Protein AF-A0A2G4SSW5-F1 (afdb_monomer)

Radius of gyration: 21.9 Å; Cα contacts (8 Å, |Δi|>4): 14; chains: 1; bounding box: 43×36×48 Å

Mean predicted aligned error: 6.94 Å

Structure (mmCIF, N/CA/C/O backbone):
data_AF-A0A2G4SSW5-F1
#
_entry.id   AF-A0A2G4SSW5-F1
#
loop_
_atom_site.group_PDB
_atom_site.id
_atom_site.type_symbo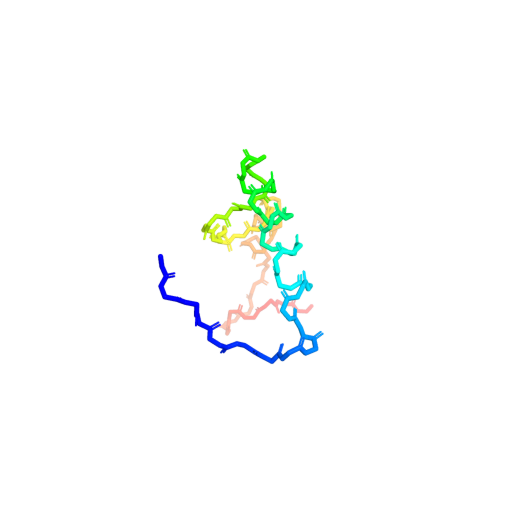l
_atom_site.label_atom_id
_atom_site.label_alt_id
_atom_site.label_comp_id
_atom_site.label_asym_id
_atom_site.label_entity_id
_atom_site.label_seq_id
_atom_site.pdbx_PDB_ins_code
_atom_site.Cartn_x
_atom_site.Cartn_y
_atom_site.Cartn_z
_atom_site.occupancy
_atom_site.B_iso_or_equiv
_atom_site.auth_seq_id
_atom_site.auth_comp_id
_atom_site.auth_asym_id
_atom_site.auth_atom_id
_atom_site.pdbx_PDB_model_num
ATOM 1 N N . GLU A 1 1 ? -12.317 18.726 18.509 1.00 53.06 1 GLU A N 1
ATOM 2 C CA . GLU A 1 1 ? -12.729 18.267 17.169 1.00 53.06 1 GLU A CA 1
ATOM 3 C C . GLU A 1 1 ? -14.204 17.929 17.207 1.00 53.06 1 GLU A C 1
ATOM 5 O O . GLU A 1 1 ? -14.638 17.258 18.138 1.00 53.06 1 GLU A O 1
ATOM 10 N N . GLU A 1 2 ? -14.960 18.439 16.243 1.00 48.78 2 GLU A N 1
ATOM 11 C CA . GLU A 1 2 ? -16.366 18.089 16.045 1.00 48.78 2 GLU A CA 1
ATOM 12 C C . GLU A 1 2 ? -16.478 16.567 15.834 1.00 48.78 2 GLU A C 1
ATOM 14 O O . GLU A 1 2 ? -15.682 16.004 15.069 1.00 48.78 2 GLU A O 1
ATOM 19 N N . PRO A 1 3 ? -17.385 15.847 16.521 1.00 75.25 3 PRO A N 1
ATOM 20 C CA . PRO A 1 3 ? -17.487 14.412 16.333 1.00 75.25 3 PRO A CA 1
ATOM 21 C C . PRO A 1 3 ? -18.038 14.144 14.935 1.00 75.25 3 PRO A C 1
ATOM 23 O O . PRO A 1 3 ? -19.227 14.310 14.673 1.00 75.25 3 PRO A O 1
ATOM 26 N N . LEU A 1 4 ? -17.166 13.697 14.030 1.00 78.25 4 LEU A N 1
ATOM 27 C CA . LEU A 1 4 ? -17.598 13.158 12.750 1.00 78.25 4 LEU A CA 1
ATOM 28 C C . LEU A 1 4 ? -18.526 11.973 13.035 1.00 78.25 4 LEU A C 1
ATOM 30 O O . LEU A 1 4 ? -18.080 10.931 13.530 1.00 78.25 4 LEU A O 1
ATOM 34 N N . TYR A 1 5 ? -19.817 12.144 12.753 1.00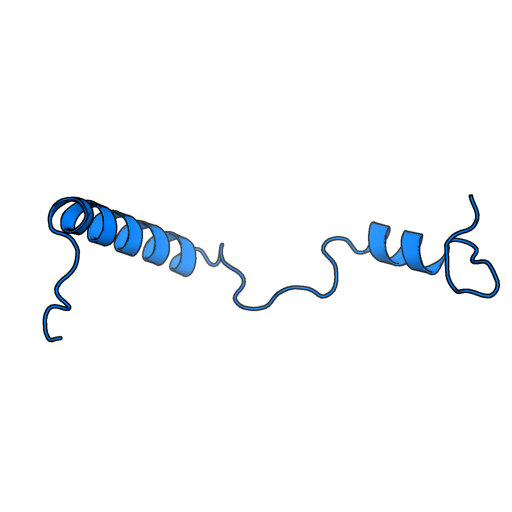 87.50 5 TYR A N 1
ATOM 35 C CA . TYR A 1 5 ? -20.796 11.080 12.911 1.00 87.50 5 TYR A CA 1
ATOM 36 C C . TYR A 1 5 ? -20.429 9.924 11.980 1.00 87.50 5 TYR A C 1
ATOM 38 O O . TYR A 1 5 ? -20.301 10.073 10.767 1.00 87.50 5 TYR A O 1
ATOM 46 N N . VAL A 1 6 ? -20.233 8.752 12.575 1.00 92.44 6 VAL A N 1
ATOM 47 C CA . VAL A 1 6 ? -19.949 7.500 11.872 1.00 92.44 6 VAL A CA 1
ATOM 48 C C . VAL A 1 6 ? -21.059 6.503 12.162 1.00 92.44 6 VAL A C 1
ATOM 50 O O . VAL A 1 6 ? -21.865 6.689 13.072 1.00 92.44 6 VAL A O 1
ATOM 53 N N . ASN A 1 7 ? -21.078 5.399 11.420 1.00 94.94 7 ASN A N 1
ATOM 54 C CA . ASN A 1 7 ? -22.007 4.310 11.684 1.00 94.94 7 ASN A CA 1
ATOM 55 C C . ASN A 1 7 ? -21.920 3.855 13.155 1.00 94.94 7 ASN A C 1
ATOM 57 O O . ASN A 1 7 ? -20.853 3.449 13.632 1.00 94.94 7 ASN A O 1
ATOM 61 N N . ALA A 1 8 ? -23.062 3.868 13.846 1.00 90.94 8 ALA A N 1
ATOM 62 C CA . ALA A 1 8 ? -23.173 3.526 15.261 1.00 90.94 8 ALA A CA 1
ATOM 63 C C . ALA A 1 8 ? -22.583 2.142 15.596 1.00 90.94 8 ALA A C 1
ATOM 65 O O . ALA A 1 8 ? -21.897 1.986 16.605 1.00 90.94 8 ALA A O 1
ATOM 66 N N . LYS A 1 9 ? -22.744 1.147 14.710 1.00 95.62 9 LYS A N 1
ATOM 67 C CA . LYS A 1 9 ? -22.205 -0.214 14.906 1.00 95.62 9 LYS A CA 1
ATOM 68 C C . LYS A 1 9 ? -20.673 -0.273 14.853 1.00 95.62 9 LYS A C 1
ATOM 70 O O . LYS A 1 9 ? -20.075 -1.261 15.275 1.00 95.62 9 LYS A O 1
ATOM 75 N N . GLN A 1 10 ? -20.025 0.749 14.296 1.00 95.31 10 GLN A N 1
ATOM 76 C CA . GLN A 1 10 ? -18.587 0.759 14.028 1.00 95.31 10 GLN A CA 1
ATOM 77 C C . GLN A 1 10 ? -17.801 1.673 14.9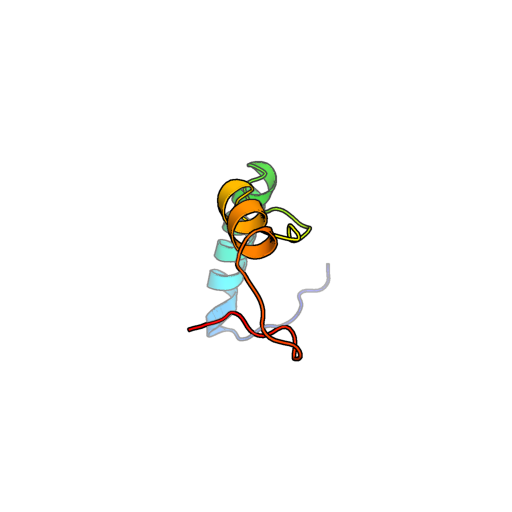70 1.00 95.31 10 GLN A C 1
ATOM 79 O O . GLN A 1 10 ? -16.605 1.438 15.150 1.00 95.31 10 GLN A O 1
ATOM 84 N N . TYR A 1 11 ? -18.446 2.666 15.591 1.00 93.50 11 TYR A N 1
ATOM 85 C CA . TYR A 1 11 ? -17.805 3.725 16.380 1.00 93.50 11 TYR A CA 1
ATOM 86 C C . TYR A 1 11 ? -16.736 3.207 17.358 1.00 93.50 11 TYR A C 1
ATOM 88 O O . TYR A 1 11 ? -15.555 3.542 17.236 1.00 93.50 11 TYR A O 1
ATOM 96 N N . HIS A 1 12 ? -17.107 2.289 18.256 1.00 94.12 12 HIS A N 1
ATOM 97 C CA . HIS A 1 12 ? -16.177 1.734 19.250 1.00 94.12 12 HIS A CA 1
ATOM 98 C C . HIS A 1 12 ? -14.987 1.005 18.614 1.00 94.12 12 HIS A C 1
ATOM 100 O O . HIS A 1 12 ? -13.844 1.100 19.068 1.00 94.12 12 HIS A O 1
ATOM 106 N N . ARG A 1 13 ? -15.230 0.277 17.518 1.00 97.00 13 ARG A N 1
ATOM 107 C CA . ARG A 1 13 ? -14.174 -0.455 16.808 1.00 97.00 13 ARG A CA 1
ATOM 108 C C . ARG A 1 13 ? -13.227 0.503 16.084 1.00 97.00 13 ARG A C 1
ATOM 110 O O . ARG A 1 13 ? -12.024 0.245 16.065 1.00 97.00 13 ARG A O 1
ATOM 117 N N . ILE A 1 14 ? -13.740 1.604 15.532 1.00 94.81 14 ILE A N 1
ATOM 118 C CA . ILE A 1 14 ? -12.931 2.661 14.911 1.00 94.81 14 ILE A CA 1
ATOM 119 C C . ILE A 1 14 ? -11.965 3.249 15.942 1.00 94.81 14 ILE A C 1
ATOM 121 O O . ILE A 1 14 ? -10.768 3.314 15.661 1.00 94.81 14 ILE A O 1
ATOM 125 N N . LEU A 1 15 ? -12.443 3.591 17.143 1.00 93.75 15 LEU A N 1
ATOM 126 C CA . LEU A 1 15 ? -11.596 4.115 18.221 1.00 93.75 15 LEU A CA 1
ATOM 127 C C . LEU A 1 15 ? -10.478 3.135 18.601 1.00 93.75 15 LEU A C 1
ATOM 129 O O . LEU A 1 15 ? -9.301 3.500 18.587 1.00 93.75 15 LEU A O 1
ATOM 133 N N . LYS A 1 16 ? -10.815 1.858 18.829 1.00 95.94 16 LYS A N 1
ATOM 134 C CA . LYS A 1 16 ? -9.821 0.811 19.131 1.00 95.94 16 LYS A CA 1
ATOM 135 C C . LYS A 1 16 ? -8.775 0.660 18.022 1.00 95.94 16 LYS A C 1
ATOM 137 O O . LYS A 1 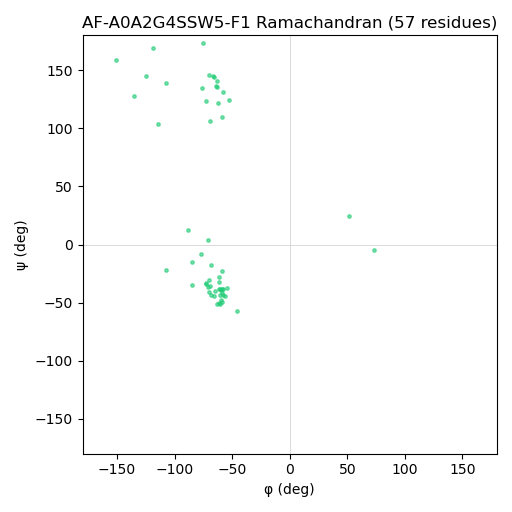16 ? -7.583 0.542 18.301 1.00 95.94 16 LYS A O 1
ATOM 142 N N . ARG A 1 17 ? -9.199 0.679 16.753 1.00 96.31 17 ARG A N 1
ATOM 143 C CA . ARG A 1 17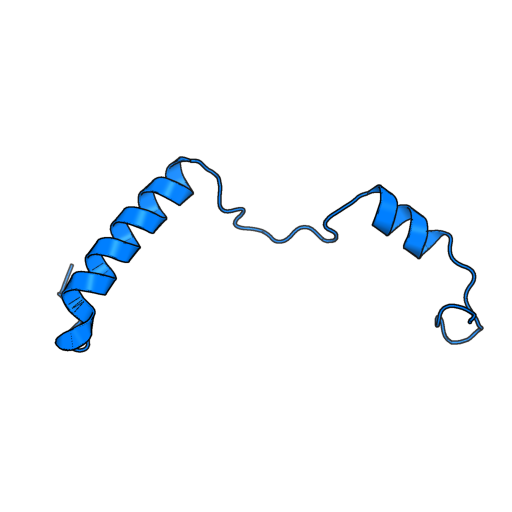 ? -8.292 0.566 15.597 1.00 96.31 17 ARG A CA 1
ATOM 144 C C . ARG A 1 17 ? -7.411 1.800 15.428 1.00 96.31 17 ARG A C 1
ATOM 146 O O . ARG A 1 17 ? -6.257 1.636 15.044 1.00 96.31 17 ARG A O 1
ATOM 153 N N . ARG A 1 18 ? -7.917 3.004 15.717 1.00 94.31 18 ARG A N 1
ATOM 154 C CA . ARG A 1 18 ? -7.117 4.241 15.723 1.00 94.31 18 ARG A CA 1
ATOM 155 C C . ARG A 1 18 ? -6.001 4.157 16.762 1.00 94.31 18 ARG A C 1
ATOM 157 O O . ARG A 1 18 ? -4.847 4.319 16.387 1.00 94.31 18 ARG A O 1
ATOM 164 N N . ALA A 1 19 ? -6.321 3.785 18.003 1.00 93.31 19 ALA A N 1
ATOM 165 C CA . ALA A 1 19 ? -5.319 3.594 19.053 1.00 93.31 19 ALA A CA 1
ATOM 166 C C . ALA A 1 19 ? -4.274 2.520 18.683 1.00 93.31 19 ALA A C 1
ATOM 168 O O . ALA A 1 19 ? -3.080 2.720 18.883 1.00 93.31 19 ALA A O 1
ATOM 169 N N . ALA A 1 20 ? -4.700 1.397 18.092 1.00 92.62 20 ALA A N 1
ATOM 170 C CA . ALA A 1 20 ? -3.781 0.350 17.639 1.00 92.62 20 ALA A CA 1
ATOM 171 C C . ALA A 1 20 ? -2.852 0.817 16.503 1.00 92.62 20 ALA A C 1
ATOM 173 O O . ALA A 1 20 ? -1.669 0.486 16.511 1.00 92.62 20 ALA A O 1
ATOM 174 N N . ARG A 1 21 ? -3.366 1.595 15.537 1.00 91.31 21 ARG A N 1
ATOM 175 C CA . ARG A 1 21 ? -2.541 2.182 14.469 1.00 91.31 21 ARG A CA 1
ATOM 176 C C . ARG A 1 21 ? -1.547 3.201 15.014 1.00 91.31 21 ARG A C 1
ATOM 178 O O . ARG A 1 21 ? -0.386 3.101 14.652 1.00 91.31 21 ARG A O 1
ATOM 185 N N . ALA A 1 22 ? -1.965 4.086 15.921 1.00 90.56 22 ALA A N 1
ATOM 186 C CA . ALA A 1 22 ? -1.071 5.060 16.550 1.00 90.56 22 ALA A CA 1
ATOM 187 C C . ALA A 1 22 ? 0.127 4.375 17.234 1.00 90.56 22 ALA A C 1
ATOM 189 O O . ALA A 1 22 ? 1.268 4.751 16.990 1.00 90.56 22 ALA A O 1
ATOM 190 N N . LYS A 1 23 ? -0.114 3.285 17.980 1.00 89.56 23 LYS A N 1
ATOM 191 C CA . LYS A 1 23 ? 0.961 2.472 18.581 1.00 89.56 23 LYS A CA 1
ATOM 192 C C . LYS A 1 23 ? 1.894 1.836 17.539 1.00 89.56 23 LYS A C 1
ATOM 194 O O . LYS A 1 23 ? 3.093 1.740 17.767 1.00 89.56 23 LYS A O 1
ATOM 199 N N . LEU A 1 24 ? 1.369 1.375 16.400 1.00 86.69 24 LEU A N 1
ATOM 200 C CA . LEU A 1 24 ? 2.187 0.795 15.321 1.00 86.69 24 LEU A CA 1
ATOM 201 C C . LEU A 1 24 ? 2.994 1.852 14.551 1.00 86.69 24 LEU A C 1
ATOM 203 O O . LEU A 1 24 ? 4.097 1.556 14.089 1.00 86.69 24 LEU A O 1
ATOM 207 N N . GLU A 1 25 ? 2.442 3.057 14.399 1.00 85.56 25 GLU A N 1
ATOM 208 C CA . GLU A 1 25 ? 3.122 4.208 13.800 1.00 85.56 25 GLU A CA 1
ATOM 209 C C . GLU A 1 25 ? 4.263 4.704 14.691 1.00 85.56 25 GLU A C 1
ATOM 211 O O . GLU A 1 25 ? 5.361 4.907 14.183 1.00 85.56 25 GLU A O 1
ATOM 216 N N . GLU A 1 26 ? 4.049 4.803 16.007 1.00 83.50 26 GLU A N 1
ATOM 217 C CA . GLU A 1 26 ? 5.096 5.123 16.992 1.00 83.50 26 GLU A CA 1
ATOM 218 C C . GLU A 1 26 ? 6.243 4.101 16.959 1.00 83.50 26 GLU A C 1
ATOM 220 O O . GLU A 1 26 ? 7.417 4.457 17.003 1.00 83.50 26 GLU A O 1
ATOM 225 N N . GLN A 1 27 ? 5.915 2.820 16.767 1.00 83.50 27 GLN A N 1
ATOM 226 C CA . GLN A 1 27 ? 6.902 1.756 16.566 1.00 83.50 27 GLN A CA 1
ATOM 227 C C . GLN A 1 27 ? 7.618 1.820 15.198 1.00 83.50 27 GLN A C 1
ATOM 229 O O . GLN A 1 27 ? 8.388 0.912 14.886 1.00 83.50 27 GLN A O 1
ATOM 234 N N . ASN A 1 28 ? 7.359 2.835 14.357 1.00 71.75 28 ASN A N 1
ATOM 235 C CA . ASN A 1 28 ? 7.893 2.996 12.996 1.00 71.75 28 ASN A CA 1
ATOM 236 C C . ASN A 1 28 ? 7.699 1.759 12.092 1.00 71.75 28 ASN A C 1
ATOM 238 O O . ASN A 1 28 ? 8.414 1.563 11.108 1.00 71.75 28 ASN A O 1
ATOM 242 N N . ARG A 1 29 ? 6.702 0.910 12.383 1.00 68.06 29 ARG A N 1
ATOM 243 C CA . ARG A 1 29 ? 6.421 -0.312 11.602 1.00 68.06 29 ARG A CA 1
ATOM 244 C C . ARG A 1 29 ? 5.696 -0.029 10.286 1.00 68.06 29 ARG A C 1
ATOM 246 O O . ARG A 1 29 ? 5.522 -0.933 9.471 1.00 68.06 29 ARG A O 1
ATOM 253 N N . LEU A 1 30 ? 5.261 1.210 10.075 1.00 65.62 30 LEU A N 1
ATOM 254 C CA . LEU A 1 30 ? 4.538 1.652 8.889 1.00 65.62 30 LEU A CA 1
ATOM 255 C C . LEU A 1 30 ? 5.406 2.650 8.120 1.00 65.62 30 LEU A C 1
ATOM 257 O O . LEU A 1 30 ? 5.550 3.808 8.502 1.00 65.62 30 LEU A O 1
ATOM 261 N N . THR A 1 31 ? 5.996 2.194 7.015 1.00 72.25 31 THR A N 1
ATOM 262 C CA . THR A 1 31 ? 6.706 3.081 6.087 1.00 72.25 31 THR A CA 1
ATOM 263 C C . THR A 1 31 ? 5.686 3.916 5.311 1.00 72.25 31 THR A C 1
ATOM 265 O O . THR A 1 31 ? 4.782 3.375 4.677 1.00 72.25 31 THR A O 1
ATOM 268 N N . ARG A 1 32 ? 5.810 5.249 5.370 1.00 70.75 32 ARG A N 1
ATOM 269 C CA . ARG A 1 32 ? 4.899 6.177 4.669 1.00 70.75 32 ARG A CA 1
ATOM 270 C C . ARG A 1 32 ? 5.081 6.147 3.148 1.00 70.75 32 ARG A C 1
ATOM 272 O O . ARG A 1 32 ? 4.123 6.357 2.412 1.00 70.75 32 ARG A O 1
ATOM 279 N N . ALA A 1 33 ? 6.298 5.866 2.685 1.00 84.56 33 ALA A N 1
ATOM 280 C CA . ALA A 1 33 ? 6.640 5.779 1.272 1.00 84.56 33 ALA A CA 1
ATOM 281 C C . ALA A 1 33 ? 6.879 4.325 0.852 1.00 84.56 33 ALA A C 1
ATOM 283 O O . ALA A 1 33 ? 7.517 3.546 1.565 1.00 84.56 33 ALA A O 1
ATOM 284 N N . ARG A 1 34 ? 6.389 3.967 -0.337 1.00 88.94 34 ARG A N 1
ATOM 285 C CA . ARG A 1 34 ? 6.648 2.657 -0.941 1.00 88.94 34 ARG A CA 1
ATOM 286 C C . ARG A 1 34 ? 8.064 2.627 -1.513 1.00 88.94 34 ARG A C 1
ATOM 288 O O . ARG A 1 34 ? 8.467 3.551 -2.212 1.00 88.94 34 ARG A O 1
ATOM 295 N N . LYS A 1 35 ? 8.801 1.545 -1.251 1.00 90.69 35 LYS A N 1
ATOM 296 C CA . LYS A 1 35 ? 10.085 1.283 -1.918 1.00 90.69 35 LYS A CA 1
ATOM 297 C C . LYS A 1 35 ? 9.839 0.929 -3.396 1.00 90.69 35 LYS A C 1
ATOM 299 O O . LYS A 1 35 ? 8.842 0.258 -3.671 1.00 90.69 35 LYS A O 1
ATOM 304 N N . PRO A 1 36 ? 10.736 1.300 -4.331 1.00 94.06 36 PRO A N 1
ATOM 305 C CA . PRO A 1 36 ? 10.611 0.933 -5.749 1.00 94.06 36 PRO A CA 1
ATOM 306 C C . PRO A 1 36 ? 10.631 -0.588 -5.970 1.00 94.06 36 PRO A C 1
ATOM 308 O O . PRO A 1 36 ? 10.027 -1.101 -6.907 1.00 94.06 36 PRO A O 1
ATOM 311 N N . TYR A 1 37 ? 11.300 -1.320 -5.080 1.00 95.50 37 TYR A N 1
ATOM 312 C CA . TYR A 1 37 ? 11.295 -2.775 -5.002 1.00 95.50 37 TYR A CA 1
ATOM 313 C C . TYR A 1 37 ? 11.533 -3.211 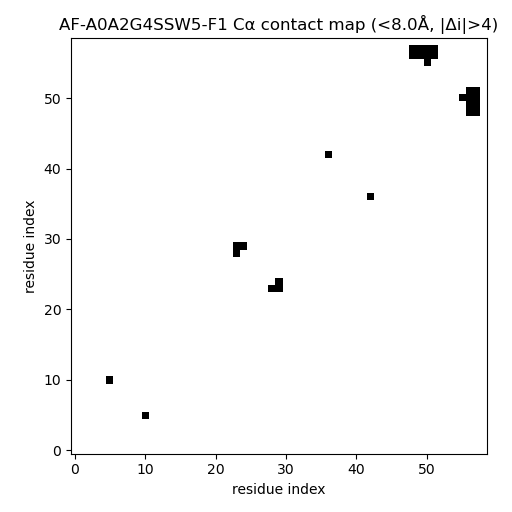-3.552 1.00 95.50 37 TYR A C 1
ATOM 315 O O . TYR A 1 37 ? 12.065 -2.460 -2.735 1.00 95.50 37 TYR A O 1
ATOM 323 N N . LEU A 1 38 ? 11.132 -4.438 -3.216 1.00 94.50 38 LEU A N 1
ATOM 324 C CA . LEU A 1 38 ? 11.226 -4.943 -1.843 1.00 94.50 38 LEU A CA 1
ATOM 325 C C . LEU A 1 38 ? 12.605 -5.533 -1.508 1.00 94.50 38 LEU A C 1
ATOM 327 O O . LEU A 1 38 ? 13.071 -5.407 -0.378 1.00 94.50 38 LEU A O 1
ATOM 331 N N . H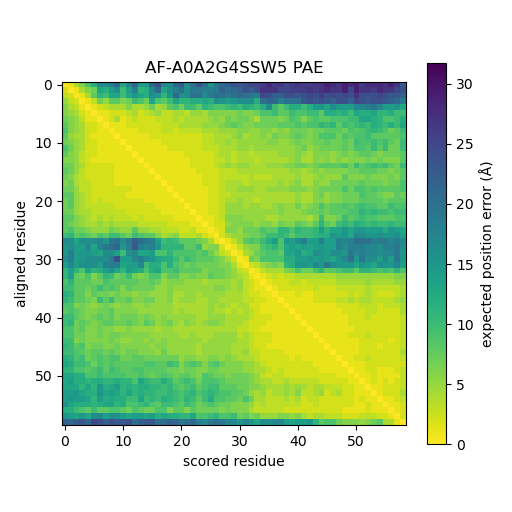IS A 1 39 ? 13.255 -6.172 -2.486 1.00 97.00 39 HIS A N 1
ATOM 332 C CA . HIS A 1 39 ? 14.502 -6.910 -2.284 1.00 97.00 39 HIS A CA 1
ATOM 333 C C . HIS A 1 39 ? 15.520 -6.613 -3.382 1.00 97.00 39 HIS A C 1
ATOM 335 O O . HIS A 1 39 ? 15.237 -6.805 -4.566 1.00 97.00 39 HIS A O 1
ATOM 341 N N . GLU A 1 40 ? 16.730 -6.241 -2.972 1.00 97.44 40 GLU A N 1
ATOM 342 C CA . GLU A 1 40 ? 17.832 -5.906 -3.877 1.00 97.44 40 GLU A CA 1
ATOM 343 C C . GLU A 1 40 ? 18.225 -7.082 -4.783 1.00 97.44 40 GLU A C 1
ATOM 345 O O . GLU A 1 40 ? 18.377 -6.929 -5.992 1.00 97.44 40 GLU A O 1
ATOM 350 N N . SER A 1 41 ? 18.309 -8.298 -4.233 1.00 98.19 41 SER A N 1
ATOM 351 C CA . SER A 1 41 ? 18.633 -9.505 -5.006 1.00 98.19 41 SER A CA 1
ATOM 352 C C . SER A 1 41 ? 17.626 -9.774 -6.129 1.00 98.19 41 SER A C 1
ATOM 354 O O . SER A 1 41 ? 18.022 -10.131 -7.240 1.00 98.19 41 SER A O 1
ATOM 356 N N . ARG A 1 42 ? 16.330 -9.548 -5.870 1.00 98.25 42 ARG A N 1
ATOM 357 C CA . ARG A 1 42 ? 15.258 -9.710 -6.864 1.00 98.25 42 ARG A CA 1
ATOM 358 C C . ARG A 1 42 ? 15.323 -8.641 -7.944 1.00 98.25 42 ARG A C 1
ATOM 360 O O . ARG A 1 42 ? 15.140 -8.968 -9.113 1.00 98.25 42 ARG A O 1
ATOM 367 N N . HIS A 1 43 ? 15.612 -7.395 -7.571 1.00 98.50 43 HIS A N 1
ATOM 368 C CA . HIS A 1 43 ? 15.821 -6.322 -8.538 1.00 98.50 43 HIS A CA 1
ATOM 369 C C . HIS A 1 43 ? 17.006 -6.646 -9.460 1.00 98.50 43 HIS A C 1
ATOM 371 O O . HIS A 1 43 ? 16.835 -6.712 -10.677 1.00 98.50 43 HIS A O 1
ATOM 377 N N . LYS A 1 44 ? 18.168 -7.001 -8.892 1.00 98.31 44 LYS A N 1
ATOM 378 C CA . LYS A 1 44 ? 19.348 -7.428 -9.663 1.00 98.31 44 LYS A CA 1
ATOM 379 C C . LYS A 1 44 ? 19.068 -8.633 -10.560 1.00 98.31 44 LYS A C 1
ATOM 381 O O . LYS A 1 44 ? 19.602 -8.696 -11.663 1.00 98.31 44 LYS A O 1
ATOM 386 N N . HIS A 1 45 ? 18.270 -9.595 -10.096 1.00 98.19 45 HIS A N 1
ATOM 387 C CA . HIS A 1 45 ? 17.843 -10.732 -10.911 1.00 98.19 45 HIS A CA 1
ATOM 388 C C . HIS A 1 45 ? 17.001 -10.264 -12.106 1.00 98.19 45 HIS A C 1
ATOM 390 O O . HIS A 1 45 ? 17.342 -10.574 -13.241 1.00 98.19 45 HIS A O 1
ATOM 396 N N . ALA A 1 46 ? 15.964 -9.453 -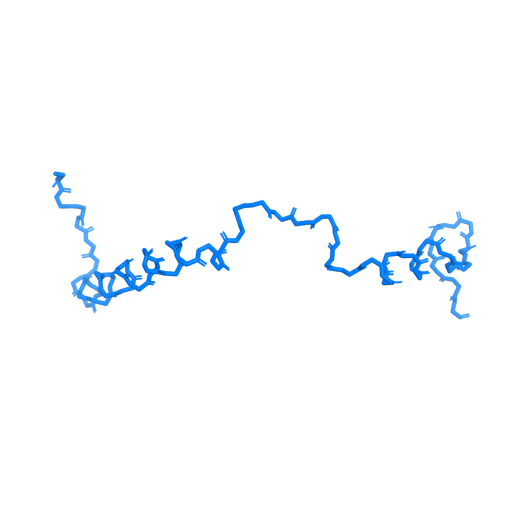11.879 1.00 97.75 46 ALA A N 1
ATOM 397 C CA . ALA A 1 46 ? 15.107 -8.931 -12.943 1.00 97.75 46 ALA A CA 1
ATOM 398 C C . ALA A 1 46 ? 15.862 -8.065 -13.973 1.00 97.75 46 ALA A C 1
ATOM 400 O O . ALA A 1 46 ? 15.508 -8.084 -15.152 1.00 97.75 46 ALA A O 1
ATOM 401 N N . MET A 1 47 ? 16.900 -7.335 -13.551 1.00 97.25 47 MET A N 1
ATOM 402 C CA . MET A 1 47 ? 17.752 -6.538 -14.447 1.00 97.25 47 MET A CA 1
ATOM 403 C C . MET A 1 47 ? 18.682 -7.403 -15.310 1.00 97.25 47 MET A C 1
ATOM 405 O O . MET A 1 47 ? 18.937 -7.054 -16.455 1.00 97.25 47 MET A O 1
ATOM 409 N N . ARG A 1 48 ? 19.159 -8.543 -14.789 1.00 96.94 48 ARG A N 1
ATOM 410 C CA . ARG A 1 48 ? 20.079 -9.454 -15.500 1.00 96.94 48 ARG A CA 1
ATOM 411 C C . ARG A 1 48 ? 19.396 -10.469 -16.416 1.00 96.94 48 ARG A C 1
ATOM 413 O O . ARG A 1 48 ? 20.075 -11.105 -17.214 1.00 96.94 48 ARG A O 1
ATOM 420 N N . ARG A 1 49 ? 18.084 -10.678 -16.284 1.00 97.31 49 ARG A N 1
ATOM 421 C CA . ARG A 1 49 ? 17.360 -11.655 -17.109 1.00 97.31 49 ARG A CA 1
ATOM 422 C C . ARG A 1 49 ? 17.402 -11.260 -18.592 1.00 97.31 49 ARG A C 1
ATOM 424 O O . ARG A 1 49 ? 17.121 -10.098 -18.896 1.00 97.31 49 ARG A O 1
ATOM 431 N N . PRO A 1 50 ? 17.667 -12.210 -19.507 1.00 96.88 50 PRO A N 1
ATOM 432 C CA . PRO A 1 50 ? 17.648 -11.933 -20.934 1.00 96.88 50 PRO A CA 1
ATOM 433 C C . PRO A 1 50 ? 16.227 -11.575 -21.388 1.00 96.88 50 PRO A C 1
ATOM 435 O O . PRO A 1 50 ? 15.228 -12.100 -20.878 1.00 96.88 50 PRO A O 1
ATOM 438 N N . ARG A 1 51 ? 16.143 -10.641 -22.336 1.00 98.00 51 ARG A N 1
ATOM 439 C CA . ARG A 1 51 ? 14.885 -10.095 -22.852 1.00 98.00 51 ARG A CA 1
ATOM 440 C C . ARG A 1 51 ? 14.827 -10.254 -24.362 1.00 98.00 51 ARG A C 1
ATOM 442 O O . ARG A 1 51 ? 15.844 -10.132 -25.035 1.00 98.00 51 ARG A O 1
ATOM 449 N N . GLY A 1 52 ? 13.627 -10.502 -24.874 1.00 96.44 52 GLY A N 1
ATOM 450 C CA . GLY A 1 52 ? 13.345 -10.389 -26.301 1.00 96.44 52 GLY A CA 1
ATOM 451 C C . GLY A 1 52 ? 13.229 -8.921 -26.739 1.00 96.44 52 GLY A C 1
ATOM 452 O O . GLY A 1 52 ? 13.184 -8.027 -25.888 1.00 96.44 52 GLY A O 1
ATOM 453 N N . PRO A 1 53 ? 13.097 -8.651 -28.048 1.00 95.94 53 PRO A N 1
ATOM 454 C CA . PRO A 1 53 ? 13.030 -7.291 -28.597 1.00 95.94 53 PRO A CA 1
ATOM 455 C C . PRO A 1 53 ? 11.867 -6.445 -28.040 1.00 95.94 53 PRO A C 1
ATOM 457 O O . PRO A 1 53 ? 11.958 -5.225 -28.002 1.00 95.94 53 PRO A O 1
ATOM 460 N N . GLY A 1 54 ? 10.800 -7.075 -27.531 1.00 96.19 54 GLY A N 1
ATOM 461 C CA . GLY A 1 54 ? 9.675 -6.397 -26.868 1.00 96.19 54 GLY A CA 1
ATOM 462 C C . GLY A 1 54 ? 9.842 -6.170 -25.359 1.00 96.19 54 GLY A C 1
ATOM 463 O O . GLY A 1 54 ? 8.854 -5.944 -24.666 1.00 96.19 54 GLY A O 1
ATOM 464 N N . GLY A 1 55 ? 11.045 -6.345 -24.802 1.00 95.44 55 GLY A N 1
ATOM 465 C CA . GLY A 1 55 ? 11.328 -6.142 -23.374 1.00 95.44 55 GLY A CA 1
ATOM 466 C C . GLY A 1 55 ? 10.769 -7.221 -22.435 1.00 95.44 55 GLY A C 1
ATOM 467 O O . GLY A 1 55 ? 11.068 -7.211 -21.236 1.00 95.44 55 GLY A O 1
ATOM 468 N N . ARG A 1 56 ? 10.000 -8.183 -22.962 1.00 96.88 56 ARG A N 1
ATOM 469 C CA . ARG A 1 56 ? 9.559 -9.382 -22.239 1.00 96.88 56 ARG A CA 1
ATOM 470 C C . ARG A 1 56 ? 10.755 -10.266 -21.925 1.00 96.88 56 ARG A C 1
ATOM 472 O O . ARG A 1 56 ? 11.685 -10.366 -22.722 1.00 96.88 56 ARG A O 1
ATOM 479 N N . PHE A 1 57 ? 10.712 -10.921 -20.773 1.00 96.69 57 PHE A N 1
ATOM 480 C CA . PHE A 1 57 ? 11.683 -11.962 -20.477 1.00 96.69 57 PHE A CA 1
ATOM 481 C C . PHE A 1 57 ? 11.537 -13.109 -21.469 1.00 96.69 57 PHE A C 1
ATOM 483 O O . PHE A 1 57 ? 10.414 -13.466 -21.827 1.00 96.69 57 PHE A O 1
A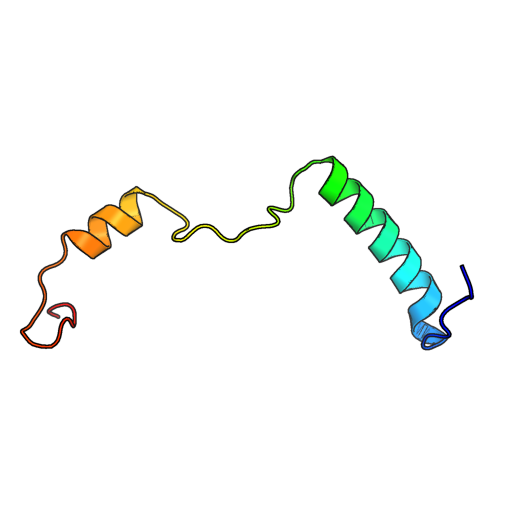TOM 490 N N . LEU A 1 58 ? 12.669 -13.666 -21.887 1.00 92.56 58 LEU A N 1
ATOM 491 C CA . LEU A 1 58 ? 12.664 -14.920 -22.626 1.00 92.56 58 LEU A CA 1
ATOM 492 C C . LEU A 1 58 ? 12.118 -16.024 -21.708 1.00 92.56 58 LEU A C 1
ATOM 494 O O . LEU A 1 58 ? 12.425 -16.040 -20.507 1.00 92.56 58 LEU A O 1
ATOM 498 N N . SER A 1 59 ? 11.238 -16.854 -22.268 1.00 79.31 59 SER A N 1
ATOM 499 C CA . SER A 1 59 ? 10.759 -18.099 -21.661 1.00 79.31 59 SER A CA 1
ATOM 500 C C . SER A 1 59 ? 11.868 -19.134 -21.637 1.00 79.31 59 SER A C 1
ATOM 502 O O . SER A 1 59 ? 12.531 -19.252 -22.692 1.00 79.31 59 SER A O 1
#

Nearest PDB structures (foldseek):
  6y37-assembly1_A  TM=8.840E-01  e=2.768E-07  Aspergillus nidulans FGSC A4
  4g92-assembly1_A  TM=8.321E-01  e=4.665E-07  Aspergillus nidulans
  7aw9-assembly1_A  TM=8.665E-01  e=1.538E-06  Aspergillus nidulans FGSC A4
  6r2v-assembly1_A  TM=8.736E-01  e=2.794E-06  Arabidopsis thaliana
  4awl-assembly1_A  TM=8.651E-01  e=6.837E-06  Homo sapiens

pLDDT: mean 89.57, std 11.03, range [48.78, 98.5]

Solvent-accessible surface area (backbone atoms only — not comparable to full-atom values): 3948 Å² total; per-residue (Å²): 129,85,81,78,86,64,60,78,94,43,47,70,58,52,55,55,50,51,56,53,47,54,56,40,49,73,66,62,74,60,73,90,68,84,69,98,64,94,47,69,70,58,52,57,47,66,71,67,52,63,58,45,98,83,70,45,68,64,129

Secondary structure (DSSP, 8-state):
-------TTTHHHHHHHHHHHHHHHHTT-S-SS--S-S-HHHHHHHHHS-B-TTSPBP-

Sequence (59 aa):
EEPLYVNAKQYHRILKRRAARAKLEEQNRLTRARKPYLHESRHKHAMRRPRGPGGRFLS

Foldseek 3Di:
DPPPDDDPVCVVVVVVVVVVVVVCVVVVVDDPDDDPDDDPVVVVVLVPADADPVRHGDD

Organism: NCBI:txid1340429

InterPro domains:
  IPR001289 Nuclear transcription factor Y subunit A [PF02045] (1-58)
  IPR001289 Nuclear transcription factor Y subunit A [PR00616] (3-25)
  IPR001289 Nuclear transcription factor Y subunit A [PR00616] (34-57)
  IPR001289 Nuclear transcription factor Y subunit A [PS51152] (1-59)
  IPR001289 Nuclear transcription factor Y subunit A [PTHR12632] (1-59)
  IPR001289 Nuclear transcription factor Y subunit A [SM00521] (1-59)
  IPR018362 CCAAT-binding factor, conserved site [PS00686] (5-25)